Protein AF-A0A484ZLA7-F1 (afdb_monomer)

Organism: NCBI:txid82979

Nearest PDB structures (foldseek):
  4jeu-assembly1_B  TM=3.466E-01  e=9.432E+00  Rattus norvegicus

Structure (mmCIF, N/CA/C/O backbone):
data_AF-A0A484ZLA7-F1
#
_entry.id   AF-A0A484ZLA7-F1
#
loop_
_atom_site.group_PDB
_atom_site.id
_atom_site.type_symbol
_atom_site.label_atom_id
_atom_site.label_alt_id
_atom_site.label_comp_id
_atom_site.label_asym_id
_atom_site.label_entity_id
_atom_site.label_seq_id
_atom_site.pdbx_PDB_ins_code
_atom_site.Cartn_x
_atom_site.Cartn_y
_atom_site.Cartn_z
_atom_site.occupancy
_atom_site.B_iso_or_equiv
_atom_site.auth_seq_id
_atom_site.auth_comp_id
_atom_site.auth_asym_id
_atom_site.auth_atom_id
_atom_site.pdbx_PDB_model_num
ATOM 1 N N . MET A 1 1 ? -12.238 0.108 37.401 1.00 51.47 1 MET A N 1
ATOM 2 C CA . MET A 1 1 ? -12.101 0.424 35.964 1.00 51.47 1 MET A CA 1
ATOM 3 C C . MET A 1 1 ? -10.858 -0.294 35.469 1.00 51.47 1 MET A C 1
ATOM 5 O O . MET A 1 1 ? -9.800 -0.063 36.041 1.00 51.47 1 MET A O 1
ATOM 9 N N . ASN A 1 2 ? -10.983 -1.211 34.510 1.00 45.88 2 ASN A N 1
ATOM 10 C CA . ASN A 1 2 ? -9.830 -1.899 33.933 1.00 45.88 2 ASN A CA 1
ATOM 11 C C . ASN A 1 2 ? -9.430 -1.170 32.641 1.00 45.88 2 ASN A C 1
ATOM 13 O O . ASN A 1 2 ? -10.123 -1.242 31.628 1.00 45.88 2 ASN A O 1
ATOM 17 N N . LEU A 1 3 ? -8.330 -0.416 32.694 1.00 56.94 3 LEU A N 1
ATOM 18 C CA . LEU A 1 3 ? -7.875 0.423 31.580 1.00 56.94 3 LEU A CA 1
ATOM 19 C C . LEU A 1 3 ? -7.241 -0.390 30.442 1.00 56.94 3 LEU A C 1
ATOM 21 O O . LEU A 1 3 ? -7.254 0.070 29.303 1.00 56.94 3 LEU A O 1
ATOM 25 N N . ALA A 1 4 ? -6.734 -1.594 30.726 1.00 52.91 4 ALA A N 1
ATOM 26 C CA . ALA A 1 4 ? -6.118 -2.455 29.717 1.00 52.91 4 ALA A CA 1
ATOM 27 C C . ALA A 1 4 ? -7.160 -3.019 28.735 1.00 52.91 4 ALA A C 1
ATOM 29 O O . ALA A 1 4 ? -6.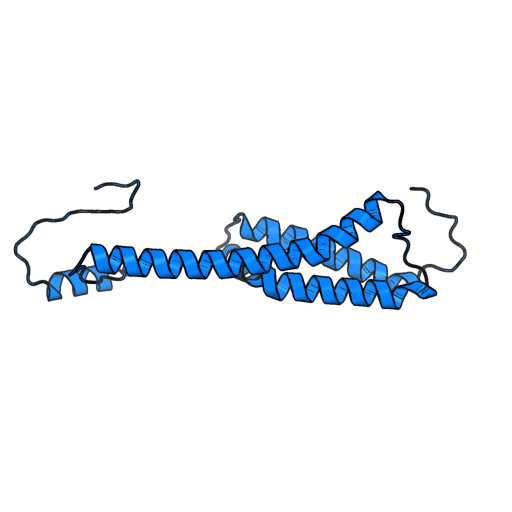908 -3.096 27.537 1.00 52.91 4 ALA A O 1
ATOM 30 N N . GLU A 1 5 ? -8.356 -3.335 29.233 1.00 45.16 5 GLU A N 1
ATOM 31 C CA . GLU A 1 5 ? -9.471 -3.867 28.435 1.00 45.16 5 GLU A CA 1
ATOM 32 C C . GLU A 1 5 ? -10.494 -2.798 28.030 1.00 45.16 5 GLU A C 1
ATOM 34 O O . GLU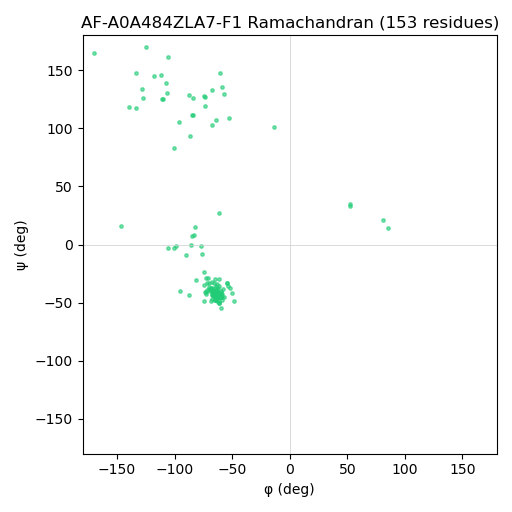 A 1 5 ? -11.475 -3.103 27.355 1.00 45.16 5 GLU A O 1
ATOM 39 N N . ARG A 1 6 ? -10.292 -1.541 28.454 1.00 58.53 6 ARG A N 1
ATOM 40 C CA . ARG A 1 6 ? -11.278 -0.452 28.319 1.00 58.53 6 ARG A CA 1
ATOM 41 C C . ARG A 1 6 ? -12.659 -0.837 28.874 1.00 58.53 6 ARG A C 1
ATOM 43 O O . ARG A 1 6 ? -13.681 -0.391 28.359 1.00 58.53 6 ARG A O 1
ATOM 50 N N . SER A 1 7 ? -12.692 -1.657 29.925 1.00 58.50 7 SER A N 1
ATOM 51 C CA . SER A 1 7 ? -13.922 -2.165 30.531 1.00 58.50 7 SER A CA 1
ATOM 52 C C . SER A 1 7 ? -14.192 -1.495 31.886 1.00 58.50 7 SER A C 1
ATOM 54 O O . SER A 1 7 ? -13.298 -1.248 32.708 1.00 58.50 7 SER A O 1
ATOM 56 N N . ALA A 1 8 ? -15.458 -1.162 32.132 1.00 61.19 8 ALA A N 1
ATOM 57 C CA . ALA A 1 8 ? -15.931 -0.627 33.403 1.00 61.19 8 ALA A CA 1
ATOM 58 C C . ALA A 1 8 ? -17.207 -1.370 33.810 1.00 61.19 8 ALA A C 1
ATOM 60 O O . ALA A 1 8 ? -18.208 -1.316 33.105 1.00 61.19 8 ALA A O 1
ATOM 61 N N . MET A 1 9 ? -17.160 -2.071 34.945 1.00 62.25 9 MET A N 1
ATOM 62 C CA . MET A 1 9 ? -18.349 -2.647 35.574 1.00 62.25 9 MET A CA 1
ATOM 63 C C . MET A 1 9 ? -18.982 -1.610 36.498 1.00 62.25 9 MET A C 1
ATOM 65 O O . MET A 1 9 ? -18.295 -1.033 37.343 1.00 62.25 9 MET A O 1
ATOM 69 N N . VAL A 1 10 ? -20.284 -1.385 36.332 1.00 66.56 10 VAL A N 1
ATOM 70 C CA . VAL A 1 10 ? -21.089 -0.473 37.150 1.00 66.56 10 VAL A CA 1
ATOM 71 C C . VAL A 1 10 ? -22.306 -1.247 37.647 1.00 66.56 10 VAL A C 1
ATOM 73 O O . VAL A 1 10 ? -23.027 -1.838 36.849 1.00 66.56 10 VAL A O 1
ATOM 76 N N . PHE A 1 11 ? -22.528 -1.248 38.960 1.00 64.88 11 PHE A N 1
ATOM 77 C CA . PHE A 1 11 ? -23.692 -1.871 39.591 1.00 64.88 11 PHE A CA 1
ATOM 78 C C . PHE A 1 11 ? -24.651 -0.774 40.058 1.00 64.88 11 PHE A C 1
ATOM 80 O O . PHE A 1 11 ? -24.228 0.171 40.721 1.00 64.88 11 PHE A O 1
ATOM 87 N N . GLY A 1 12 ? -25.935 -0.888 39.723 1.00 73.94 12 GLY A N 1
ATOM 88 C CA . GLY A 1 12 ? -26.946 0.094 40.107 1.00 73.94 12 GLY A CA 1
ATOM 89 C C . GLY A 1 12 ? -28.367 -0.381 39.819 1.00 73.94 12 GLY A C 1
ATOM 90 O O . GLY A 1 12 ? -28.575 -1.343 39.084 1.00 73.94 12 GLY A O 1
ATOM 91 N N . GLN A 1 13 ? -29.344 0.306 40.410 1.00 65.06 13 GLN A N 1
ATOM 92 C CA . GLN A 1 13 ? -30.770 0.100 40.156 1.00 65.06 13 GLN A CA 1
ATOM 93 C C . GLN A 1 13 ? -31.254 1.196 39.203 1.00 65.06 13 GLN A C 1
ATOM 95 O O . GLN A 1 13 ? -31.746 2.234 39.630 1.00 65.06 13 GLN A O 1
ATOM 100 N N . ALA A 1 14 ? -31.043 0.995 37.906 1.00 69.75 14 ALA A N 1
ATOM 101 C CA . ALA A 1 14 ? -31.552 1.873 36.859 1.00 69.75 14 ALA A CA 1
ATOM 102 C C . ALA A 1 14 ? -32.187 1.019 35.762 1.00 69.75 14 ALA A C 1
ATOM 104 O O . ALA A 1 14 ? -31.760 -0.113 35.518 1.00 69.75 14 ALA A O 1
ATOM 105 N N . GLN A 1 15 ? -33.219 1.548 35.112 1.00 73.69 15 GLN A N 1
ATOM 106 C CA . GLN A 1 15 ? -33.884 0.848 34.025 1.00 73.69 15 GLN A CA 1
ATOM 107 C C . GLN A 1 15 ? -32.920 0.739 32.835 1.00 73.69 15 GLN A C 1
ATOM 109 O O . GLN A 1 15 ? -32.261 1.708 32.464 1.00 73.69 15 GLN A O 1
ATOM 114 N N . GLN A 1 16 ? -32.805 -0.454 32.243 1.00 69.69 16 GLN A N 1
ATOM 115 C CA . GLN A 1 16 ? -31.793 -0.767 31.218 1.00 69.69 16 GLN A CA 1
ATOM 116 C C . GLN A 1 16 ? -31.802 0.211 30.029 1.00 69.69 16 GLN A C 1
ATOM 118 O O . GLN A 1 16 ? -30.744 0.537 29.495 1.00 69.69 16 GLN A O 1
ATOM 123 N N . ALA A 1 17 ? -32.975 0.730 29.657 1.00 70.81 17 ALA A N 1
ATOM 124 C CA . ALA A 1 17 ? -33.126 1.723 28.595 1.00 70.81 17 ALA A CA 1
ATOM 125 C C . ALA A 1 17 ? -32.440 3.068 28.912 1.00 70.81 17 ALA A C 1
ATOM 127 O O . ALA A 1 17 ? -31.846 3.681 28.023 1.00 70.81 17 ALA A O 1
ATOM 128 N N . ASP A 1 18 ? -32.454 3.500 30.177 1.00 77.56 18 ASP A N 1
ATOM 129 C CA . ASP A 1 18 ? -31.838 4.762 30.602 1.00 77.56 18 ASP A CA 1
ATOM 130 C C . ASP A 1 18 ? -30.307 4.675 30.573 1.00 77.56 18 ASP A C 1
ATOM 132 O O . ASP A 1 18 ? -29.627 5.648 30.242 1.00 77.56 18 ASP A O 1
ATOM 136 N N . LEU A 1 19 ? -29.759 3.487 30.855 1.00 73.50 19 LEU A N 1
ATOM 137 C CA . LEU A 1 19 ? -28.321 3.222 30.784 1.00 73.50 19 LEU A CA 1
ATOM 138 C C . LEU A 1 19 ? -27.809 3.268 29.338 1.00 73.50 19 LEU A C 1
ATOM 140 O O . LEU A 1 19 ? -26.782 3.891 29.078 1.00 73.50 19 LEU A O 1
ATOM 144 N N . ILE A 1 20 ? -28.535 2.669 28.391 1.00 73.62 20 ILE A N 1
ATOM 145 C CA . ILE A 1 20 ? -28.174 2.685 26.963 1.00 73.62 20 ILE A CA 1
ATOM 146 C C . ILE A 1 20 ? -28.215 4.116 26.428 1.00 73.62 20 ILE A C 1
ATOM 148 O O . ILE A 1 20 ? -27.239 4.580 25.841 1.00 73.62 20 ILE A O 1
ATOM 152 N N . SER A 1 21 ? -29.294 4.853 26.715 1.00 76.38 21 SER A N 1
ATOM 153 C CA . SER A 1 21 ? -29.448 6.233 26.246 1.00 76.38 21 SER A CA 1
ATOM 154 C C . SER A 1 21 ? -28.381 7.172 26.825 1.00 76.38 21 SER A C 1
ATOM 156 O O . SER A 1 21 ? -27.915 8.085 26.142 1.00 76.38 21 SER A O 1
ATOM 158 N N . ALA A 1 22 ? -27.942 6.945 28.067 1.00 77.75 22 ALA A N 1
ATOM 159 C CA . ALA A 1 22 ? -26.846 7.702 28.668 1.00 77.75 22 ALA A CA 1
ATOM 160 C C . ALA A 1 22 ? -25.494 7.433 27.981 1.00 77.75 22 ALA A C 1
ATOM 162 O O . ALA A 1 22 ? -24.725 8.370 27.760 1.00 77.75 22 ALA A O 1
ATOM 163 N N . VAL A 1 23 ? -25.210 6.179 27.612 1.00 74.81 23 VAL A N 1
ATOM 164 C CA . VAL A 1 23 ? -23.964 5.796 26.925 1.00 74.81 23 VAL A CA 1
ATOM 165 C C . VAL A 1 23 ? -23.950 6.288 25.473 1.00 74.81 23 VAL A C 1
ATOM 167 O O . VAL A 1 23 ? -22.935 6.822 25.023 1.00 74.81 23 VAL A O 1
ATOM 170 N N . GLU A 1 24 ? -25.087 6.224 24.777 1.00 80.12 24 GLU A N 1
ATOM 171 C CA . GLU A 1 24 ? -25.243 6.798 23.435 1.00 80.12 24 GLU A CA 1
ATOM 172 C C . GLU A 1 24 ? -25.080 8.322 23.442 1.00 80.12 24 GLU A C 1
ATOM 174 O O . GLU A 1 24 ? -24.356 8.871 22.611 1.00 80.12 24 GLU A O 1
ATOM 179 N N . LYS A 1 25 ? -25.671 9.021 24.425 1.00 77.25 25 LYS A N 1
ATOM 180 C CA . LYS A 1 25 ? -25.459 10.468 24.621 1.00 77.25 25 LYS A CA 1
ATOM 181 C C . LYS A 1 25 ? -24.000 10.819 24.907 1.00 77.25 25 LYS A C 1
ATOM 183 O O . LYS A 1 25 ? -23.563 11.910 24.553 1.00 77.25 25 LYS A O 1
ATOM 188 N N . ALA A 1 26 ? -23.250 9.910 25.526 1.00 74.25 26 ALA A N 1
ATOM 189 C CA . ALA A 1 26 ? -21.817 10.065 25.751 1.00 74.25 26 ALA A CA 1
ATOM 190 C C . ALA A 1 26 ? -20.965 9.789 24.493 1.00 74.25 26 ALA A C 1
ATOM 192 O O . ALA A 1 26 ? -19.745 9.941 24.547 1.00 74.25 26 ALA A O 1
ATOM 193 N N . GLY A 1 27 ? -21.582 9.418 23.363 1.00 64.81 27 GLY A N 1
ATOM 194 C CA . GLY A 1 27 ? -20.909 9.198 22.081 1.00 64.81 27 GLY A CA 1
ATOM 195 C C . GLY A 1 27 ? -20.330 7.794 21.899 1.00 64.81 27 GLY A C 1
ATOM 196 O O . GLY A 1 27 ? -19.523 7.584 20.994 1.00 64.81 27 GLY A O 1
ATOM 197 N N . TYR A 1 28 ? -20.726 6.834 22.738 1.00 68.56 28 TYR A N 1
ATOM 198 C CA . TYR A 1 28 ? -20.296 5.440 22.649 1.00 68.56 28 TYR A CA 1
ATOM 199 C C . TYR A 1 28 ? -21.469 4.539 22.249 1.00 68.56 28 TYR A C 1
ATOM 201 O O . TYR A 1 28 ? -22.607 4.775 22.639 1.00 68.56 28 TYR A O 1
ATOM 209 N N . GLY A 1 29 ? -21.195 3.483 21.480 1.00 63.97 29 GLY A N 1
ATOM 210 C CA . GLY A 1 29 ? -22.201 2.463 21.180 1.00 63.97 29 GLY A CA 1
ATOM 211 C C . GLY A 1 29 ? -22.462 1.585 22.404 1.00 63.97 29 GLY A C 1
ATOM 212 O O . GLY A 1 29 ? -21.518 1.028 22.968 1.00 63.97 29 GLY A O 1
ATOM 213 N N . ALA A 1 30 ? -23.726 1.451 22.803 1.00 66.44 30 ALA A N 1
ATOM 214 C CA . ALA A 1 30 ? -24.156 0.540 23.858 1.00 66.44 30 ALA A CA 1
ATOM 215 C C . ALA A 1 30 ? -24.974 -0.602 23.258 1.00 66.44 30 ALA A C 1
ATOM 217 O O . ALA A 1 30 ? -25.968 -0.380 22.578 1.00 66.44 30 ALA A O 1
ATOM 218 N N . GLU A 1 31 ? -24.557 -1.833 23.530 1.00 64.69 31 GLU A N 1
ATOM 219 C CA . GLU A 1 31 ? -25.267 -3.036 23.109 1.00 64.69 31 GLU A CA 1
ATOM 220 C C . GLU A 1 31 ? -25.466 -3.934 24.329 1.00 64.69 31 GLU A C 1
ATOM 222 O O . GLU A 1 31 ? -24.539 -4.133 25.120 1.00 64.69 31 GLU A O 1
ATOM 227 N N . ILE A 1 32 ? -26.684 -4.450 24.501 1.00 65.56 32 ILE A N 1
ATOM 228 C CA . ILE A 1 32 ? -27.010 -5.347 25.609 1.00 65.56 32 ILE A CA 1
ATOM 229 C C . ILE A 1 32 ? -26.375 -6.705 25.323 1.00 65.56 32 ILE A C 1
ATOM 231 O O . ILE A 1 32 ? -26.706 -7.368 24.343 1.00 65.56 32 ILE A O 1
ATOM 235 N N . ILE A 1 33 ? -25.480 -7.137 26.207 1.00 63.09 33 ILE A N 1
ATOM 236 C CA . ILE A 1 33 ? -24.898 -8.477 26.150 1.00 63.09 33 ILE A CA 1
ATOM 237 C C . ILE A 1 33 ? -25.848 -9.410 26.902 1.00 63.09 33 ILE A C 1
ATOM 239 O O . ILE A 1 33 ? -25.797 -9.489 28.126 1.00 63.09 33 ILE A O 1
ATOM 243 N N . LEU A 1 34 ? -26.766 -10.046 26.173 1.00 65.06 34 LEU A N 1
ATOM 244 C CA . LEU A 1 34 ? -27.705 -11.031 26.728 1.00 65.06 34 LEU A CA 1
ATOM 245 C C . LEU A 1 34 ? -27.060 -12.416 26.872 1.00 65.06 34 LEU A C 1
ATOM 247 O O . LEU A 1 34 ? -27.397 -13.149 27.797 1.00 65.06 34 LEU A O 1
ATOM 251 N N . ASP A 1 35 ? -26.115 -12.738 25.988 1.00 72.50 35 ASP A N 1
ATOM 252 C CA . ASP A 1 35 ? -25.357 -13.984 26.002 1.00 72.50 35 ASP A CA 1
ATOM 253 C C . ASP A 1 35 ? -23.887 -13.700 25.647 1.00 72.50 35 ASP A C 1
ATOM 255 O O . ASP A 1 35 ? -23.560 -13.157 24.582 1.00 72.50 35 ASP A O 1
ATOM 259 N N . GLU A 1 36 ? -22.991 -14.000 26.587 1.00 68.88 36 GLU A N 1
ATOM 260 C CA . GLU A 1 36 ? -21.559 -13.762 26.429 1.00 68.88 36 GLU A CA 1
ATOM 261 C C . GLU A 1 36 ? -20.942 -14.731 25.407 1.00 68.88 36 GLU A C 1
ATOM 263 O O . GLU A 1 36 ? -20.014 -14.346 24.687 1.00 68.88 36 GLU A O 1
ATOM 268 N N . ASP A 1 37 ? -21.509 -15.934 25.266 1.00 73.56 37 ASP A N 1
ATOM 269 C CA . ASP A 1 37 ? -21.060 -16.936 24.300 1.00 73.56 37 ASP A CA 1
ATOM 270 C C . ASP A 1 37 ? -21.439 -16.536 22.867 1.00 73.56 37 ASP A C 1
ATOM 272 O O . ASP A 1 37 ? -20.589 -16.602 21.974 1.00 73.56 37 ASP A O 1
ATOM 276 N N . GLU A 1 38 ? -22.642 -15.993 22.632 1.00 73.94 38 GLU A N 1
ATOM 277 C CA . GLU A 1 38 ? -23.006 -15.428 21.320 1.00 73.94 38 GLU A CA 1
ATOM 278 C C . GLU A 1 38 ? -22.135 -14.223 20.943 1.00 73.94 38 GLU A C 1
ATOM 280 O O . GLU A 1 38 ? -21.773 -14.039 19.775 1.00 73.94 38 GLU A O 1
ATOM 285 N N . ARG A 1 39 ? -21.786 -13.368 21.915 1.00 70.56 39 ARG A N 1
ATOM 286 C CA . ARG A 1 39 ? -20.933 -12.201 21.656 1.00 70.56 39 ARG A CA 1
ATOM 287 C C . ARG A 1 39 ? -19.515 -12.628 21.285 1.00 70.56 39 ARG A C 1
ATOM 289 O O . ARG A 1 39 ? -18.942 -12.082 20.340 1.00 70.56 39 ARG A O 1
ATOM 296 N N . ARG A 1 40 ? -18.967 -13.623 21.991 1.00 70.25 40 ARG A N 1
ATOM 297 C CA . ARG A 1 40 ? -17.671 -14.240 21.670 1.00 70.25 40 ARG A CA 1
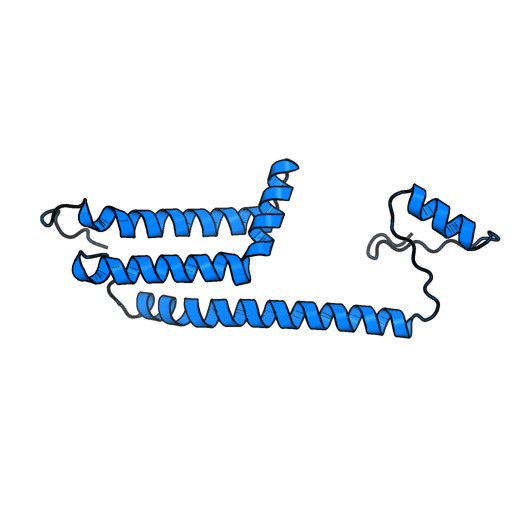ATOM 298 C C . ARG A 1 40 ? -17.711 -14.946 20.317 1.00 70.25 40 ARG A C 1
ATOM 300 O O . ARG A 1 40 ? -16.771 -14.789 19.543 1.00 70.25 40 ARG A O 1
ATOM 307 N N . ALA A 1 41 ? -18.797 -15.646 19.985 1.00 75.75 41 ALA A N 1
ATOM 308 C CA . ALA A 1 41 ? -18.985 -16.270 18.676 1.00 75.75 41 ALA A CA 1
ATOM 309 C C . ALA A 1 41 ? -18.988 -15.227 17.543 1.00 75.75 41 ALA A C 1
ATOM 311 O O . ALA A 1 41 ? -18.184 -15.341 16.619 1.00 75.75 41 ALA A O 1
ATOM 312 N N . ARG A 1 42 ? -19.775 -14.145 17.657 1.00 73.12 42 ARG A N 1
ATOM 313 C CA . ARG A 1 42 ? -19.801 -13.049 16.666 1.00 73.12 42 ARG A CA 1
ATOM 314 C C . ARG A 1 42 ? -18.460 -12.323 16.532 1.00 73.12 42 ARG A C 1
ATOM 316 O O . ARG A 1 42 ? -18.045 -12.010 15.413 1.00 73.12 42 ARG A O 1
ATOM 323 N N . GLN A 1 43 ? -17.761 -12.064 17.641 1.00 70.50 43 GLN A N 1
ATOM 324 C CA . GLN A 1 43 ? -16.417 -11.469 17.614 1.00 70.50 43 GLN A CA 1
ATOM 325 C C . GLN A 1 43 ? -15.398 -12.397 16.946 1.00 70.50 43 GLN A C 1
ATOM 327 O O . GLN A 1 43 ? -14.591 -11.941 16.138 1.00 70.50 43 GLN A O 1
ATOM 332 N N . ASN A 1 44 ? -15.460 -13.701 17.223 1.00 71.88 44 ASN A N 1
ATOM 333 C CA . ASN A 1 44 ? -14.600 -14.691 16.583 1.00 71.88 44 ASN A CA 1
ATOM 334 C C . ASN A 1 44 ? -14.891 -14.809 15.083 1.00 71.88 44 ASN A C 1
ATOM 336 O O . ASN A 1 44 ? -13.956 -14.893 14.292 1.00 71.88 44 ASN A O 1
ATOM 340 N N . GLU A 1 45 ? -16.156 -14.759 14.664 1.00 73.69 45 GLU A N 1
ATOM 341 C CA . GLU A 1 45 ? -16.536 -14.780 13.248 1.00 73.69 45 GLU A CA 1
ATOM 342 C C . GLU A 1 45 ? -16.017 -13.549 12.495 1.00 73.69 45 GLU A C 1
ATOM 344 O O . GLU A 1 45 ? -15.402 -13.686 11.436 1.00 73.69 45 GLU A O 1
ATOM 349 N N . THR A 1 46 ? -16.181 -12.346 13.052 1.00 71.94 46 THR A N 1
ATOM 350 C CA . THR A 1 46 ? -15.651 -11.109 12.446 1.00 71.94 46 THR A CA 1
ATOM 351 C C . THR A 1 46 ? -14.120 -11.062 12.458 1.00 71.94 46 THR A C 1
ATOM 353 O O . THR A 1 46 ? -13.500 -10.639 11.473 1.00 71.94 46 THR A O 1
ATOM 356 N N . ALA A 1 47 ? -13.480 -11.566 13.517 1.00 67.94 47 ALA A N 1
ATOM 357 C CA . ALA A 1 47 ? -12.031 -11.744 13.570 1.00 67.94 47 ALA A CA 1
ATOM 358 C C . ALA A 1 47 ? -11.548 -12.734 12.495 1.00 67.94 47 ALA A C 1
ATOM 360 O O . ALA A 1 47 ? -10.608 -12.445 11.761 1.00 67.94 47 ALA A O 1
ATOM 361 N N . GLN A 1 48 ? -12.220 -13.871 12.311 1.00 69.94 48 GLN A N 1
ATOM 362 C CA . GLN A 1 48 ? -11.840 -14.840 11.283 1.00 69.94 48 GLN A CA 1
ATOM 363 C C . GLN A 1 48 ? -12.074 -14.321 9.862 1.00 69.94 48 GLN A C 1
ATOM 365 O O . GLN A 1 48 ? -11.247 -14.560 8.979 1.00 69.94 48 GLN A O 1
ATOM 370 N N . GLN A 1 49 ? -13.158 -13.581 9.625 1.00 68.81 49 GLN A N 1
ATOM 371 C CA . GLN A 1 49 ? -13.435 -12.969 8.324 1.00 68.81 49 GLN A CA 1
ATOM 372 C C . GLN A 1 49 ? -12.389 -11.905 7.964 1.00 68.81 49 GLN A C 1
ATOM 374 O O . GLN A 1 49 ? -11.878 -11.899 6.839 1.00 68.81 49 GLN A O 1
ATOM 379 N N . SER A 1 50 ? -12.018 -11.047 8.919 1.00 70.50 50 SER A N 1
ATOM 380 C CA . SER A 1 50 ? -10.957 -10.051 8.721 1.00 70.50 50 SER A CA 1
ATOM 381 C C . SER A 1 50 ? -9.593 -10.707 8.497 1.00 70.50 50 SER A C 1
ATOM 383 O O . SER A 1 50 ? -8.891 -10.338 7.554 1.00 70.50 50 SER A O 1
ATOM 385 N N . ILE A 1 51 ? -9.262 -11.758 9.256 1.00 71.62 51 ILE A N 1
ATOM 386 C CA . ILE A 1 51 ? -8.040 -12.550 9.065 1.00 71.62 51 ILE A CA 1
ATOM 387 C C . ILE A 1 51 ? -8.023 -13.207 7.683 1.00 71.62 51 ILE A C 1
ATOM 389 O O . ILE A 1 51 ? -7.005 -13.156 7.000 1.00 71.62 51 ILE A O 1
ATOM 393 N N . LYS A 1 52 ? -9.124 -13.817 7.229 1.00 72.12 52 LYS A N 1
ATOM 394 C CA . LYS A 1 52 ? -9.178 -14.482 5.917 1.00 72.12 52 LYS A CA 1
ATOM 395 C C . LYS A 1 52 ? -8.951 -13.490 4.776 1.00 72.12 52 LYS A C 1
ATOM 397 O O . LYS A 1 52 ? -8.199 -13.793 3.849 1.00 72.12 52 LYS A O 1
ATOM 402 N N . ARG A 1 53 ? -9.556 -12.302 4.865 1.00 70.56 53 ARG A N 1
ATOM 403 C CA . ARG A 1 53 ? -9.372 -11.228 3.880 1.00 70.56 53 ARG 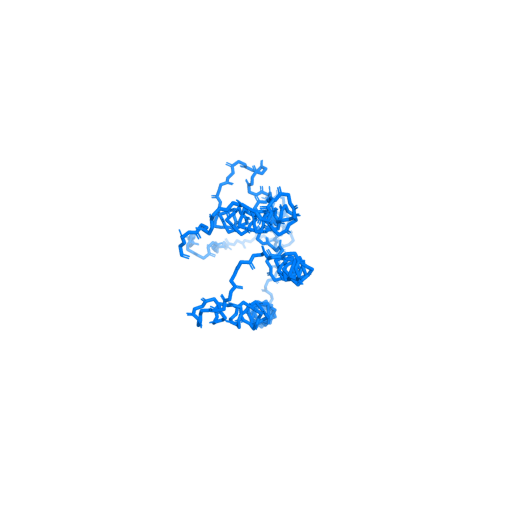A CA 1
ATOM 404 C C . ARG A 1 53 ? -7.933 -10.716 3.873 1.00 70.56 53 ARG A C 1
ATOM 406 O O . ARG A 1 53 ? -7.329 -10.655 2.805 1.00 70.56 53 ARG A O 1
ATOM 413 N N . PHE A 1 54 ? -7.374 -10.444 5.052 1.00 75.69 54 PHE A N 1
ATOM 414 C CA . PHE A 1 54 ? -5.988 -10.008 5.203 1.00 75.69 54 PHE A CA 1
ATOM 415 C C . PHE A 1 54 ? -5.008 -11.054 4.661 1.00 75.69 54 PHE A C 1
ATOM 417 O O . PHE A 1 54 ? -4.134 -10.734 3.865 1.00 75.69 54 PHE A O 1
ATOM 424 N N . ARG A 1 55 ? -5.211 -12.335 4.992 1.00 76.44 55 ARG A N 1
ATOM 425 C CA . ARG A 1 55 ? -4.375 -13.443 4.511 1.00 76.44 55 ARG A CA 1
ATOM 426 C C . ARG A 1 55 ? -4.377 -13.562 2.993 1.00 76.44 55 ARG A C 1
ATOM 428 O O . ARG A 1 55 ? -3.318 -13.790 2.420 1.00 76.44 55 ARG A O 1
ATOM 435 N N . TRP A 1 56 ? -5.530 -13.415 2.341 1.00 78.81 56 TRP A N 1
ATOM 436 C CA . TRP A 1 56 ? -5.589 -13.473 0.879 1.00 78.81 56 TRP A CA 1
ATOM 437 C C . TRP A 1 56 ? -4.915 -12.257 0.230 1.00 78.81 56 TRP A C 1
ATOM 439 O O . TRP A 1 56 ? -4.172 -12.421 -0.731 1.00 78.81 56 TRP A O 1
ATOM 449 N N . GLN A 1 57 ? -5.091 -11.060 0.797 1.00 78.81 57 GLN A N 1
ATOM 450 C CA . GLN A 1 57 ? -4.403 -9.846 0.343 1.00 78.81 57 GLN A CA 1
ATOM 451 C C . GLN A 1 57 ? -2.877 -9.958 0.496 1.00 78.81 57 GLN A C 1
ATOM 453 O O . GLN A 1 57 ? -2.145 -9.651 -0.444 1.00 78.81 57 GLN A O 1
ATOM 458 N N . SER A 1 58 ? -2.391 -10.460 1.637 1.00 78.69 58 SER A N 1
ATOM 459 C CA . SER A 1 58 ? -0.964 -10.723 1.854 1.00 78.69 58 SER A CA 1
ATOM 460 C C . SER A 1 58 ? -0.431 -11.807 0.919 1.00 78.69 58 SER A C 1
ATOM 462 O O . SER A 1 58 ? 0.657 -11.654 0.373 1.00 78.69 58 SER A O 1
ATOM 464 N N . ALA A 1 59 ? -1.192 -12.883 0.698 1.00 83.75 59 ALA A N 1
ATOM 465 C CA . ALA A 1 59 ? -0.804 -13.947 -0.223 1.00 83.75 59 ALA A CA 1
ATOM 466 C C . ALA A 1 59 ? -0.717 -13.443 -1.668 1.00 83.75 59 ALA A C 1
ATOM 468 O O . ALA A 1 59 ? 0.240 -13.774 -2.358 1.00 83.75 59 ALA A O 1
ATOM 469 N N . LEU A 1 60 ? -1.660 -12.606 -2.111 1.00 81.81 60 LEU A N 1
ATOM 470 C CA . LEU A 1 60 ? -1.635 -11.992 -3.439 1.00 81.81 60 LEU A CA 1
ATOM 471 C C . LEU A 1 60 ? -0.419 -11.069 -3.607 1.00 81.81 60 LEU A C 1
ATOM 473 O O . LEU A 1 60 ? 0.280 -11.151 -4.615 1.00 81.81 60 LEU A O 1
ATOM 477 N N . ALA A 1 61 ? -0.134 -10.232 -2.605 1.00 81.31 61 ALA A N 1
ATOM 478 C CA . ALA A 1 61 ? 1.029 -9.348 -2.619 1.00 81.31 61 ALA A CA 1
ATOM 479 C C . ALA A 1 61 ? 2.351 -10.135 -2.640 1.00 81.31 61 ALA A C 1
ATOM 481 O O . ALA A 1 61 ? 3.245 -9.803 -3.413 1.00 81.31 61 ALA A O 1
ATOM 482 N N . LEU A 1 62 ? 2.463 -11.208 -1.852 1.00 86.12 62 LEU A N 1
ATOM 483 C CA . LEU A 1 62 ? 3.631 -12.094 -1.858 1.00 86.12 62 LEU A CA 1
ATOM 484 C C . LEU A 1 62 ? 3.767 -12.878 -3.165 1.00 86.12 62 LEU A C 1
ATOM 486 O O . LEU A 1 62 ? 4.877 -13.041 -3.659 1.00 86.12 62 LEU A O 1
ATOM 490 N N . ALA A 1 63 ? 2.661 -13.349 -3.737 1.00 86.12 63 ALA A N 1
ATOM 491 C CA . ALA A 1 63 ? 2.671 -14.102 -4.985 1.00 86.12 63 ALA A CA 1
ATOM 492 C C . ALA A 1 63 ? 3.096 -13.243 -6.181 1.00 86.12 63 ALA A C 1
ATOM 494 O O . ALA A 1 63 ? 3.721 -13.763 -7.097 1.00 86.12 63 ALA A O 1
ATOM 495 N N . LEU A 1 64 ? 2.779 -11.945 -6.177 1.00 81.00 64 LEU A N 1
ATOM 496 C CA . LEU A 1 64 ? 3.194 -11.015 -7.230 1.00 81.00 64 LEU A CA 1
ATOM 497 C C . LEU A 1 64 ? 4.576 -10.409 -6.957 1.00 81.00 64 LEU A C 1
ATOM 499 O O . LEU A 1 64 ? 5.415 -10.356 -7.853 1.00 81.00 64 LEU A O 1
ATOM 503 N N . GLY A 1 65 ? 4.842 -9.995 -5.718 1.00 81.25 65 GLY A N 1
ATOM 504 C CA . GLY A 1 65 ? 6.113 -9.384 -5.330 1.00 81.25 65 GLY A CA 1
ATOM 505 C C . GLY A 1 65 ? 7.264 -10.383 -5.223 1.00 81.25 65 GLY A C 1
ATOM 506 O O . GLY A 1 65 ? 8.389 -10.053 -5.575 1.00 81.25 65 GLY A O 1
ATOM 507 N N . GLY A 1 66 ? 6.996 -11.615 -4.786 1.00 86.31 66 GLY A N 1
ATOM 508 C CA . GLY A 1 66 ? 8.003 -12.660 -4.590 1.00 86.31 66 GLY A CA 1
ATOM 509 C C . GLY A 1 66 ? 8.765 -13.010 -5.871 1.00 86.31 66 GLY A C 1
ATOM 510 O O . GLY A 1 66 ? 9.988 -12.896 -5.878 1.00 86.31 66 GLY A O 1
ATOM 511 N N . PRO A 1 67 ? 8.087 -13.371 -6.975 1.00 83.81 67 PRO A N 1
ATOM 512 C CA . PRO A 1 67 ? 8.745 -13.626 -8.253 1.00 83.81 67 PRO A CA 1
ATOM 513 C C . PRO A 1 67 ? 9.520 -12.414 -8.780 1.00 83.81 67 PRO A C 1
ATOM 515 O O . PRO A 1 67 ? 10.634 -12.581 -9.268 1.00 83.81 67 PRO A O 1
ATOM 518 N N . LEU A 1 68 ? 8.974 -11.199 -8.631 1.00 80.94 68 LEU A N 1
ATOM 519 C CA . LEU A 1 68 ? 9.646 -9.963 -9.045 1.00 80.94 68 LEU A CA 1
ATOM 520 C C . LEU A 1 68 ? 10.936 -9.724 -8.239 1.00 80.94 68 LEU A C 1
ATOM 522 O O . LEU A 1 68 ? 11.968 -9.353 -8.792 1.00 80.94 68 LEU A O 1
ATOM 526 N N . MET A 1 69 ? 10.889 -9.988 -6.932 1.00 83.62 69 MET A N 1
ATOM 527 C CA . MET A 1 69 ? 12.035 -9.879 -6.032 1.00 83.62 69 MET A CA 1
ATOM 528 C C . MET A 1 69 ? 13.106 -10.925 -6.361 1.00 83.62 69 MET A C 1
ATOM 530 O O . MET A 1 69 ? 14.287 -10.594 -6.416 1.00 83.62 69 MET A O 1
ATOM 534 N N . LEU A 1 70 ? 12.704 -12.173 -6.631 1.00 85.31 70 LEU A N 1
ATOM 535 C CA . LEU A 1 70 ? 13.623 -13.230 -7.060 1.00 85.31 70 LEU A CA 1
ATOM 536 C C . LEU A 1 70 ? 14.289 -12.871 -8.392 1.00 85.31 70 LEU A C 1
ATOM 538 O O . LEU A 1 70 ? 15.501 -13.008 -8.515 1.00 85.31 70 LEU A O 1
ATOM 542 N N . TRP A 1 71 ? 13.529 -12.347 -9.356 1.00 81.06 71 TRP A N 1
ATOM 543 C CA . TRP A 1 71 ? 14.069 -11.882 -10.634 1.00 81.06 71 TRP A CA 1
ATOM 544 C C . TRP A 1 71 ? 15.158 -10.817 -10.453 1.00 81.06 71 TRP A C 1
ATOM 546 O O . TRP A 1 71 ? 16.221 -10.916 -11.064 1.00 81.06 71 TRP A O 1
ATOM 556 N N . GLY A 1 72 ? 14.928 -9.837 -9.572 1.00 76.31 72 GLY A N 1
ATOM 557 C CA . GLY A 1 72 ? 15.923 -8.813 -9.248 1.00 76.31 72 GLY A CA 1
ATOM 558 C C . GLY A 1 72 ? 17.183 -9.374 -8.578 1.00 76.31 72 GLY A C 1
ATOM 559 O O . GLY A 1 72 ? 18.286 -8.947 -8.902 1.00 76.31 72 GLY A O 1
ATOM 560 N N . ILE A 1 73 ? 17.042 -10.360 -7.684 1.00 80.81 73 ILE A N 1
ATOM 561 C CA . ILE A 1 73 ? 18.175 -10.999 -6.988 1.00 80.81 73 ILE A CA 1
ATOM 562 C C . ILE A 1 73 ? 19.012 -11.870 -7.936 1.00 80.81 73 ILE A C 1
ATOM 564 O O . ILE A 1 73 ? 20.236 -11.885 -7.833 1.00 80.81 73 ILE A O 1
ATOM 568 N N . PHE A 1 74 ? 18.380 -12.586 -8.869 1.00 83.06 74 PHE A N 1
ATOM 569 C CA . PHE A 1 74 ? 19.063 -13.495 -9.799 1.00 83.06 74 PHE A CA 1
ATOM 570 C C . PHE A 1 74 ? 19.678 -12.797 -11.026 1.00 83.06 74 PHE A C 1
ATOM 572 O O . PHE A 1 74 ? 20.055 -13.465 -11.987 1.00 83.06 74 PHE A O 1
ATOM 579 N N . GLY A 1 75 ? 19.820 -11.468 -10.998 1.00 63.97 75 GLY A N 1
ATOM 580 C CA . GLY A 1 75 ? 20.502 -10.711 -12.051 1.00 63.97 75 GLY A CA 1
ATOM 581 C C . GLY A 1 75 ? 19.642 -10.434 -13.283 1.00 63.97 75 GLY A C 1
ATOM 582 O O . GLY A 1 75 ? 20.176 -10.164 -14.358 1.00 63.97 75 GLY A O 1
ATOM 583 N N . GLY A 1 76 ? 18.315 -10.492 -13.149 1.00 68.75 76 GLY A N 1
ATOM 584 C CA . GLY A 1 76 ? 17.417 -10.017 -14.191 1.00 68.75 76 GLY A CA 1
ATOM 585 C C . GLY A 1 76 ? 17.665 -8.535 -14.484 1.00 68.75 76 GLY A C 1
ATOM 586 O O . GLY A 1 76 ? 17.818 -7.726 -13.569 1.00 68.75 76 GLY A O 1
ATOM 587 N N . THR A 1 77 ? 17.708 -8.160 -15.762 1.00 64.69 77 THR A N 1
ATOM 588 C CA . THR A 1 77 ? 17.931 -6.768 -16.165 1.00 64.69 77 THR A CA 1
ATOM 589 C C . THR A 1 77 ? 16.768 -5.892 -15.685 1.00 64.69 77 THR A C 1
ATOM 591 O O . THR A 1 77 ? 15.665 -5.946 -16.221 1.00 64.69 77 THR A O 1
ATOM 594 N N . MET A 1 78 ? 17.009 -5.072 -14.656 1.00 64.75 78 MET A N 1
ATOM 595 C CA . MET A 1 78 ? 16.077 -4.024 -14.198 1.00 64.75 78 MET A CA 1
ATOM 596 C C . MET A 1 78 ? 16.231 -2.709 -14.976 1.00 64.75 78 MET A C 1
ATOM 598 O O . MET A 1 78 ? 15.633 -1.693 -14.632 1.00 64.75 78 MET A O 1
ATOM 602 N N . MET A 1 79 ? 17.041 -2.727 -16.035 1.00 65.56 79 MET A N 1
ATOM 603 C CA . MET A 1 79 ? 17.219 -1.593 -16.930 1.00 65.56 79 MET A CA 1
ATOM 604 C C . MET A 1 79 ? 15.987 -1.448 -17.816 1.00 65.56 79 MET A C 1
ATOM 606 O O . MET A 1 79 ? 15.569 -2.407 -18.470 1.00 65.56 79 MET A O 1
ATOM 610 N N . VAL A 1 80 ? 15.419 -0.246 -17.843 1.00 64.31 80 VAL A N 1
ATOM 611 C CA . VAL A 1 80 ? 14.338 0.090 -18.767 1.00 64.31 80 VAL A CA 1
ATOM 612 C C . VAL A 1 80 ? 14.970 0.508 -20.093 1.00 64.31 80 VAL A C 1
ATOM 614 O O . VAL A 1 80 ? 15.630 1.539 -20.175 1.00 64.31 80 VAL A O 1
ATOM 617 N N . THR A 1 81 ? 14.787 -0.311 -21.118 1.00 69.50 81 THR A N 1
ATOM 618 C CA . THR A 1 81 ? 15.110 -0.031 -22.519 1.00 69.50 81 THR A CA 1
ATOM 619 C C . THR A 1 81 ? 13.827 0.227 -23.304 1.00 69.50 81 THR A C 1
ATOM 621 O O . THR A 1 81 ? 12.732 -0.151 -22.888 1.00 69.50 81 THR A O 1
ATOM 624 N N . SER A 1 82 ? 13.948 0.852 -24.472 1.00 67.56 82 SER A N 1
ATOM 625 C CA . SER A 1 82 ? 12.833 1.117 -25.392 1.00 67.56 82 SER A CA 1
ATOM 626 C C . SER A 1 82 ? 12.007 -0.139 -25.717 1.00 67.56 82 SER A C 1
ATOM 628 O O . SER A 1 82 ? 10.779 -0.076 -25.728 1.00 67.56 82 SER A O 1
ATOM 630 N N . ASP A 1 83 ? 12.653 -1.299 -25.861 1.00 71.69 83 ASP A N 1
ATOM 631 C CA . ASP A 1 83 ? 11.980 -2.573 -26.161 1.00 71.69 83 ASP A CA 1
ATOM 632 C C . ASP A 1 83 ? 11.195 -3.168 -24.975 1.00 71.69 83 ASP A C 1
ATOM 634 O O . ASP A 1 83 ? 10.201 -3.869 -25.176 1.00 71.69 83 ASP A O 1
ATOM 638 N N . ASN A 1 84 ? 11.612 -2.909 -23.728 1.00 74.62 84 ASN A N 1
ATOM 639 C CA . ASN A 1 84 ? 10.974 -3.469 -22.526 1.00 74.62 84 ASN A CA 1
ATOM 640 C C . ASN A 1 84 ? 10.129 -2.445 -21.744 1.00 74.62 84 ASN A C 1
ATOM 642 O O . ASN A 1 84 ? 9.450 -2.803 -20.777 1.00 74.62 84 ASN A O 1
ATOM 646 N N . GLN A 1 85 ? 10.113 -1.188 -22.185 1.00 77.94 85 GLN A N 1
ATOM 647 C CA . GLN A 1 85 ? 9.313 -0.108 -21.621 1.00 77.94 85 GLN A CA 1
ATOM 648 C C . GLN A 1 85 ? 7.826 -0.474 -21.410 1.00 77.94 85 GLN A C 1
ATOM 650 O O . GLN A 1 85 ? 7.326 -0.270 -20.298 1.00 77.94 85 GLN A O 1
ATOM 655 N N . PRO A 1 86 ? 7.095 -1.059 -22.389 1.00 81.38 86 PRO A N 1
ATOM 656 C CA . PRO A 1 86 ? 5.687 -1.415 -22.183 1.00 81.38 86 PRO A CA 1
ATOM 657 C C . PRO A 1 86 ? 5.494 -2.502 -21.115 1.00 81.38 86 PRO A C 1
ATOM 659 O O . PRO A 1 86 ? 4.479 -2.507 -20.411 1.00 81.38 86 PRO A O 1
ATOM 662 N N . TYR A 1 87 ? 6.472 -3.396 -20.942 1.00 83.25 87 TYR A N 1
ATOM 663 C CA . TYR A 1 87 ? 6.446 -4.406 -19.887 1.00 83.25 87 TYR A CA 1
ATOM 664 C C . TYR A 1 87 ? 6.576 -3.759 -18.503 1.00 83.25 87 TYR A C 1
ATOM 666 O O . TYR A 1 87 ? 5.754 -4.025 -17.627 1.00 83.25 87 TYR A O 1
ATOM 674 N N . TRP A 1 88 ? 7.530 -2.842 -18.317 1.00 82.44 88 TRP A N 1
ATOM 675 C CA . TRP A 1 88 ? 7.719 -2.137 -17.043 1.00 82.44 88 TRP A CA 1
ATOM 676 C C . TRP A 1 88 ? 6.539 -1.243 -16.663 1.00 82.44 88 TRP A C 1
ATOM 678 O O . TRP A 1 88 ? 6.146 -1.211 -15.496 1.00 82.44 88 TRP A O 1
ATOM 688 N N . ILE A 1 89 ? 5.908 -0.583 -17.638 1.00 85.44 89 ILE A N 1
ATOM 689 C CA . ILE A 1 89 ? 4.663 0.164 -17.407 1.00 85.44 89 ILE A CA 1
ATOM 690 C C . ILE A 1 89 ? 3.550 -0.788 -16.951 1.00 85.44 89 ILE A C 1
ATOM 692 O O . ILE A 1 89 ? 2.841 -0.491 -15.989 1.00 85.44 89 ILE A O 1
ATOM 696 N N . THR A 1 90 ? 3.425 -1.959 -17.583 1.00 87.44 90 THR A N 1
ATOM 697 C CA . THR A 1 90 ? 2.436 -2.978 -17.197 1.00 87.44 90 THR A CA 1
ATOM 698 C C . THR A 1 90 ? 2.682 -3.480 -15.773 1.00 87.44 90 THR A C 1
ATOM 700 O O . THR A 1 90 ? 1.749 -3.531 -14.973 1.00 87.44 90 THR A O 1
ATOM 703 N N . VAL A 1 91 ? 3.934 -3.780 -15.413 1.00 87.06 91 VAL A N 1
ATOM 704 C CA . VAL A 1 91 ? 4.327 -4.155 -14.043 1.00 87.06 91 VAL A CA 1
ATOM 705 C C . VAL A 1 91 ? 3.987 -3.041 -13.050 1.00 87.06 91 VAL A C 1
ATOM 707 O O . VAL A 1 91 ? 3.437 -3.319 -11.982 1.00 87.06 91 VAL A O 1
ATOM 710 N N . GLY A 1 92 ? 4.237 -1.779 -13.405 1.00 88.81 92 GLY A N 1
ATOM 711 C CA . GLY A 1 92 ? 3.848 -0.621 -12.602 1.00 88.81 92 GLY A CA 1
ATOM 712 C C . GLY A 1 92 ? 2.335 -0.544 -12.376 1.00 88.81 92 GLY A C 1
ATOM 713 O O . GLY A 1 92 ? 1.893 -0.366 -11.241 1.00 88.81 92 GLY A O 1
ATOM 714 N N . LEU A 1 93 ? 1.524 -0.753 -13.416 1.00 91.06 93 LEU A N 1
ATOM 715 C CA . LEU A 1 93 ? 0.060 -0.764 -13.311 1.00 91.06 93 LEU A CA 1
ATOM 716 C C . LEU A 1 93 ? -0.465 -1.937 -12.473 1.00 91.06 93 LEU A C 1
ATOM 718 O O . LEU A 1 93 ? -1.355 -1.748 -11.644 1.00 91.06 93 LEU A O 1
ATOM 722 N N . VAL A 1 94 ? 0.104 -3.133 -12.635 1.00 89.69 94 VAL A N 1
ATOM 723 C CA . VAL A 1 94 ? -0.232 -4.298 -11.801 1.00 89.69 94 VAL A CA 1
ATOM 724 C C . VAL A 1 94 ? 0.125 -4.022 -10.342 1.00 89.69 94 VAL A C 1
ATOM 726 O O . VAL A 1 94 ? -0.685 -4.277 -9.452 1.00 89.69 94 VAL A O 1
ATOM 729 N N . THR A 1 95 ? 1.293 -3.430 -10.087 1.00 89.06 95 THR A N 1
ATOM 730 C CA . THR A 1 95 ? 1.716 -3.034 -8.737 1.00 89.06 95 THR A CA 1
ATOM 731 C C . THR A 1 95 ? 0.738 -2.031 -8.127 1.00 89.06 95 THR A C 1
ATOM 733 O O . THR A 1 95 ? 0.322 -2.209 -6.983 1.00 89.06 95 THR A O 1
ATOM 736 N N . LEU A 1 96 ? 0.281 -1.040 -8.900 1.00 90.38 96 LEU A N 1
ATOM 737 C CA . LEU A 1 96 ? -0.738 -0.087 -8.455 1.00 90.38 96 LEU A CA 1
ATOM 738 C C . LEU A 1 96 ? -2.058 -0.786 -8.103 1.00 90.38 96 LEU A C 1
ATOM 740 O O . LEU A 1 96 ? -2.648 -0.510 -7.059 1.00 90.38 96 LEU A O 1
ATOM 744 N N . ALA A 1 97 ? -2.513 -1.720 -8.942 1.00 89.38 97 ALA A N 1
ATOM 745 C CA . ALA A 1 97 ? -3.726 -2.488 -8.678 1.00 89.38 97 ALA A CA 1
ATOM 746 C C . ALA A 1 97 ? -3.616 -3.289 -7.369 1.00 89.38 97 ALA A C 1
ATOM 748 O O . ALA A 1 97 ? -4.558 -3.305 -6.576 1.00 89.38 97 ALA A O 1
ATOM 749 N N . VAL A 1 98 ? -2.453 -3.888 -7.093 1.00 87.06 98 VAL A N 1
ATOM 750 C CA . VAL A 1 98 ? -2.174 -4.576 -5.821 1.00 87.06 98 VAL A CA 1
ATOM 751 C C . VAL A 1 98 ? -2.158 -3.596 -4.651 1.00 87.06 98 VAL A C 1
ATOM 753 O O . VAL A 1 98 ? -2.774 -3.876 -3.623 1.00 87.06 98 VAL A O 1
ATOM 756 N N . MET A 1 99 ? -1.515 -2.435 -4.793 1.00 87.69 99 MET A N 1
ATOM 757 C CA . MET A 1 99 ? -1.493 -1.396 -3.756 1.00 87.69 99 MET A CA 1
ATOM 758 C C . MET A 1 99 ? -2.909 -0.943 -3.388 1.00 87.69 99 MET A C 1
ATOM 760 O O . MET A 1 99 ? -3.202 -0.768 -2.210 1.00 87.69 99 MET A O 1
ATOM 764 N N . ILE A 1 100 ? -3.815 -0.829 -4.362 1.00 87.69 100 ILE A N 1
ATOM 765 C CA . ILE A 1 100 ? -5.219 -0.472 -4.121 1.00 87.69 100 ILE A CA 1
ATOM 766 C C . ILE A 1 100 ? -5.995 -1.650 -3.507 1.00 87.69 100 ILE A C 1
ATOM 768 O O . ILE A 1 100 ? -6.684 -1.478 -2.501 1.00 87.69 100 ILE A O 1
ATOM 772 N N . ALA A 1 101 ? -5.884 -2.855 -4.073 1.00 83.31 101 ALA A N 1
ATOM 773 C CA . ALA A 1 101 ? -6.684 -4.013 -3.668 1.00 83.31 101 ALA A CA 1
ATOM 774 C C . ALA A 1 101 ? -6.261 -4.613 -2.314 1.00 83.31 101 ALA A C 1
ATOM 776 O O . ALA A 1 101 ? -7.112 -5.000 -1.505 1.00 83.31 101 ALA A O 1
ATOM 777 N N . ALA A 1 102 ? -4.954 -4.704 -2.066 1.00 81.50 102 ALA A N 1
ATOM 778 C CA . ALA A 1 102 ? -4.382 -5.243 -0.836 1.00 81.50 102 ALA A CA 1
ATOM 779 C C . ALA A 1 102 ? -4.062 -4.139 0.179 1.00 81.50 102 ALA A C 1
ATOM 781 O O . ALA A 1 102 ? -4.323 -4.314 1.365 1.00 81.50 102 ALA A O 1
ATOM 782 N N . GLY A 1 103 ? -3.540 -2.998 -0.280 1.00 79.69 103 GLY A N 1
ATOM 783 C CA . GLY A 1 103 ? -3.061 -1.916 0.583 1.00 79.69 103 GLY A CA 1
ATOM 784 C C . GLY A 1 103 ? -4.010 -0.726 0.751 1.00 79.69 103 GLY A C 1
ATOM 785 O O . GLY A 1 103 ? -3.700 0.180 1.521 1.00 79.69 103 GLY A O 1
ATOM 786 N N . GLY A 1 104 ? -5.170 -0.700 0.083 1.00 85.31 104 GLY A N 1
ATOM 787 C CA . GLY A 1 104 ? -6.048 0.477 0.031 1.00 85.31 104 GLY A CA 1
ATOM 788 C C . GLY A 1 104 ? -6.457 1.034 1.399 1.00 85.31 104 GLY A C 1
ATOM 789 O O . GLY A 1 104 ? -6.572 2.248 1.566 1.00 85.31 104 GLY A O 1
ATOM 790 N N . HIS A 1 105 ? -6.611 0.173 2.411 1.00 84.56 105 HIS A N 1
ATOM 791 C CA . HIS A 1 105 ? -6.956 0.613 3.764 1.00 84.56 105 HIS A CA 1
ATOM 792 C C . HIS A 1 105 ? -5.845 1.454 4.419 1.00 84.56 105 HIS A C 1
ATOM 794 O O . HIS A 1 105 ? -6.161 2.392 5.148 1.00 84.56 105 HIS A O 1
ATOM 800 N N . PHE A 1 106 ? -4.567 1.175 4.127 1.00 87.38 106 PHE A N 1
ATOM 801 C CA . PHE A 1 106 ? -3.442 1.961 4.636 1.00 87.38 106 PHE A CA 1
ATOM 802 C C . PHE A 1 106 ? -3.499 3.389 4.096 1.00 87.38 106 PHE A C 1
ATOM 804 O O . PHE A 1 106 ? -3.346 4.331 4.864 1.00 87.38 106 PHE A O 1
ATOM 811 N N . TYR A 1 107 ? -3.811 3.570 2.808 1.00 87.56 107 TYR A N 1
ATOM 812 C CA . TYR A 1 107 ? -3.940 4.899 2.197 1.00 87.56 107 TYR A CA 1
ATOM 813 C C . TYR A 1 107 ? -5.124 5.692 2.753 1.00 87.56 107 TYR A C 1
ATOM 815 O O . TYR A 1 107 ? -4.987 6.879 3.046 1.00 87.56 107 TYR A O 1
ATOM 823 N N . VAL A 1 108 ? -6.279 5.047 2.952 1.00 88.12 108 VAL A N 1
ATOM 824 C CA . VAL A 1 108 ? -7.457 5.704 3.546 1.00 88.12 108 VAL A CA 1
ATOM 825 C C . VAL A 1 108 ? -7.173 6.136 4.986 1.00 88.12 108 VAL A C 1
ATOM 827 O O . VAL A 1 108 ? -7.485 7.267 5.369 1.00 88.12 108 VAL A O 1
ATOM 830 N N . ASN A 1 109 ? -6.554 5.266 5.785 1.00 86.19 109 ASN A N 1
ATOM 831 C CA . ASN A 1 109 ? -6.183 5.585 7.161 1.00 86.19 109 ASN A CA 1
ATOM 832 C C . ASN A 1 109 ? -5.092 6.657 7.220 1.00 86.19 109 ASN A C 1
ATOM 834 O O . ASN A 1 109 ? -5.182 7.570 8.040 1.00 86.19 109 ASN A O 1
ATOM 838 N N . ALA A 1 110 ? -4.111 6.598 6.319 1.00 88.38 110 ALA A N 1
ATOM 839 C CA . ALA A 1 110 ? -3.072 7.607 6.191 1.00 88.38 110 ALA A CA 1
ATOM 840 C C . ALA A 1 110 ? -3.660 8.988 5.882 1.00 88.38 110 ALA A C 1
ATOM 842 O O . ALA A 1 110 ? -3.297 9.966 6.531 1.00 88.38 110 ALA A O 1
ATOM 843 N N . TRP A 1 111 ? -4.620 9.066 4.954 1.00 88.44 111 TRP A N 1
ATOM 844 C CA . TRP A 1 111 ? -5.307 10.313 4.614 1.00 88.44 111 TRP A CA 1
ATOM 845 C C . TRP A 1 111 ? -6.072 10.899 5.806 1.00 88.44 111 TRP A C 1
ATOM 847 O O . TRP A 1 111 ? -5.964 12.089 6.104 1.00 88.44 111 TRP A O 1
ATOM 857 N N . ARG A 1 112 ? -6.806 10.057 6.544 1.00 87.44 112 ARG A N 1
ATOM 858 C CA . ARG A 1 112 ? -7.504 10.473 7.773 1.00 87.44 112 ARG A CA 1
ATOM 859 C C . ARG A 1 112 ? -6.529 10.958 8.846 1.00 87.44 112 ARG A C 1
ATOM 861 O O . ARG A 1 112 ? -6.776 11.979 9.480 1.00 87.44 112 ARG A O 1
ATOM 868 N N . SER A 1 113 ? -5.421 10.245 9.036 1.00 88.56 113 SER A N 1
ATOM 869 C CA . SER A 1 113 ? -4.368 10.604 9.989 1.00 88.56 113 SER A CA 1
ATOM 870 C C . SER A 1 113 ? -3.741 11.955 9.639 1.00 88.56 113 SER A C 1
ATOM 872 O O . SER A 1 113 ? -3.614 12.815 10.509 1.00 88.56 113 SER A O 1
ATOM 874 N N . LEU A 1 114 ? -3.453 12.181 8.354 1.00 88.62 114 LEU A N 1
ATOM 875 C CA . LEU A 1 114 ? -2.927 13.442 7.840 1.00 88.62 114 LEU A CA 1
ATOM 876 C C . LEU A 1 114 ? -3.885 14.612 8.106 1.00 88.62 114 LEU A C 1
ATOM 878 O O . LEU A 1 114 ? -3.455 15.652 8.603 1.00 88.62 114 LEU A O 1
ATOM 882 N N . MET A 1 115 ? -5.186 14.426 7.851 1.00 89.44 115 MET A N 1
ATOM 883 C CA . MET A 1 115 ? -6.215 15.437 8.136 1.00 89.44 115 MET A CA 1
ATOM 884 C C . MET A 1 115 ? -6.296 15.774 9.631 1.00 89.44 115 MET A C 1
ATOM 886 O O . MET A 1 115 ? -6.467 16.930 10.010 1.00 89.44 115 MET A O 1
ATOM 890 N N . ASN A 1 116 ? -6.088 14.771 10.484 1.00 88.62 116 ASN A N 1
ATOM 891 C CA . ASN A 1 116 ? -6.039 14.920 11.936 1.00 88.62 116 ASN A CA 1
ATOM 892 C C . ASN A 1 116 ? -4.665 1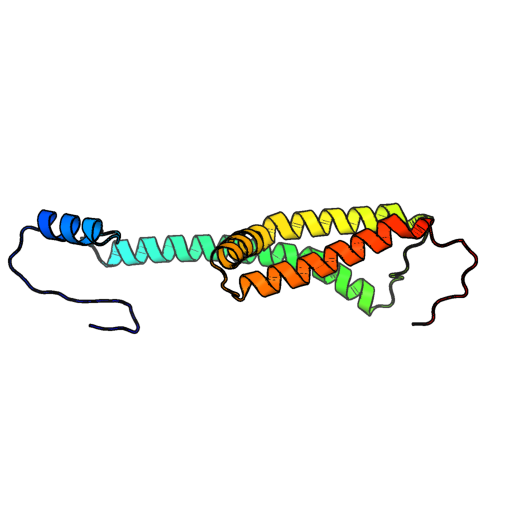5.382 12.457 1.00 88.62 116 ASN A C 1
ATOM 894 O O . ASN A 1 116 ? -4.447 15.380 13.668 1.00 88.62 116 ASN A O 1
ATOM 898 N N . ARG A 1 117 ? -3.731 15.766 11.569 1.00 86.75 117 ARG A N 1
ATOM 899 C CA . ARG A 1 117 ? -2.354 16.184 11.897 1.00 86.75 117 ARG A CA 1
ATOM 900 C C . ARG A 1 117 ? -1.602 15.166 12.764 1.00 86.75 117 ARG A C 1
ATOM 902 O O . ARG A 1 117 ? -0.798 15.532 13.618 1.00 86.75 117 ARG A O 1
ATOM 909 N N . SER A 1 118 ? -1.869 13.885 12.537 1.00 84.38 118 SER A N 1
ATOM 910 C CA . SER A 1 118 ? -1.242 12.762 13.228 1.00 84.38 118 SER A CA 1
ATOM 911 C C . SER A 1 118 ? -0.473 11.890 12.237 1.00 84.38 118 SER A C 1
ATOM 913 O O . SER A 1 118 ? -0.900 11.709 11.094 1.00 84.38 118 SER A O 1
ATOM 915 N N . ALA A 1 119 ? 0.650 11.324 12.672 1.00 86.31 119 ALA A N 1
ATOM 9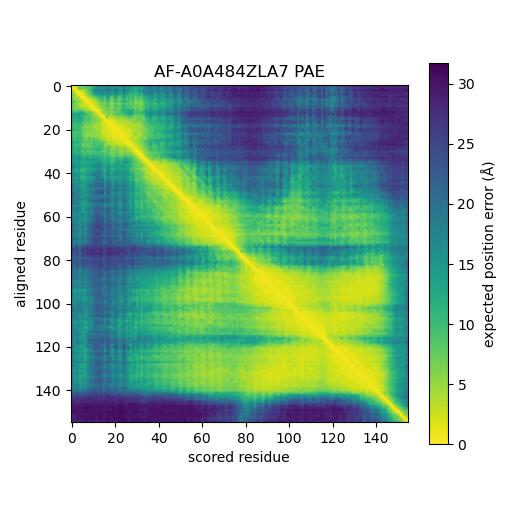16 C CA . ALA A 1 119 ? 1.428 10.356 11.906 1.00 86.31 119 ALA A CA 1
ATOM 917 C C . ALA A 1 119 ? 1.303 8.982 12.572 1.00 86.31 119 ALA A C 1
ATOM 919 O O . ALA A 1 119 ? 1.575 8.829 13.762 1.00 86.31 119 ALA A O 1
ATOM 920 N N . THR A 1 120 ? 0.882 7.986 11.802 1.00 88.38 120 THR A N 1
ATOM 921 C CA . THR A 1 120 ? 0.685 6.601 12.253 1.00 88.38 120 THR A CA 1
ATOM 922 C C . THR A 1 120 ? 1.473 5.627 11.381 1.00 88.38 120 THR A C 1
ATOM 924 O O . THR A 1 120 ? 1.980 5.994 10.320 1.00 88.38 120 THR A O 1
ATOM 927 N N . MET A 1 121 ? 1.561 4.358 11.788 1.00 89.88 121 MET A N 1
ATOM 928 C CA . MET A 1 121 ? 2.184 3.300 10.979 1.00 89.88 121 MET A CA 1
ATOM 929 C C . MET A 1 121 ? 1.640 3.275 9.538 1.00 89.88 121 MET A C 1
ATOM 931 O O . MET A 1 121 ? 2.414 3.201 8.585 1.00 89.88 121 MET A O 1
ATOM 935 N N . ASP A 1 122 ? 0.327 3.451 9.379 1.00 88.12 122 ASP A N 1
ATOM 936 C CA . ASP A 1 122 ? -0.345 3.492 8.079 1.00 88.12 122 ASP A CA 1
ATOM 937 C C . ASP A 1 122 ? 0.148 4.657 7.204 1.00 88.12 122 ASP A C 1
ATOM 939 O O . ASP A 1 122 ? 0.337 4.483 6.000 1.00 88.12 122 ASP A O 1
ATOM 943 N N . THR A 1 123 ? 0.426 5.828 7.797 1.00 87.06 123 THR A N 1
ATOM 944 C CA . THR A 1 123 ? 0.982 6.981 7.061 1.00 87.06 123 THR A CA 1
ATOM 945 C C . THR A 1 123 ? 2.370 6.706 6.500 1.00 87.06 123 THR A C 1
ATOM 947 O O . THR A 1 123 ? 2.640 7.061 5.354 1.00 87.06 123 THR A O 1
ATOM 950 N N . LEU A 1 124 ? 3.232 6.033 7.268 1.00 90.81 124 LEU A N 1
ATO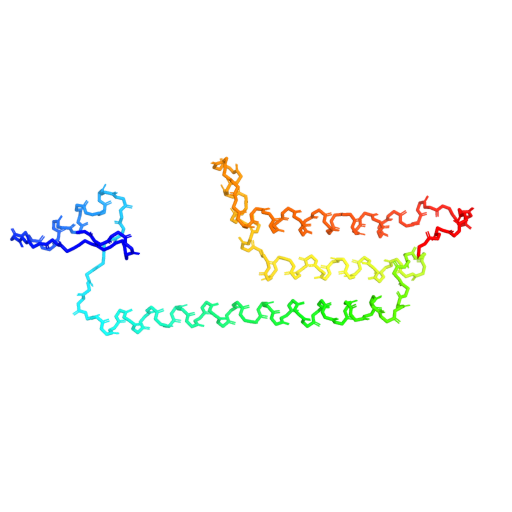M 951 C CA . LEU A 1 124 ? 4.585 5.696 6.831 1.00 90.81 124 LEU A CA 1
ATOM 952 C C . LEU A 1 124 ? 4.552 4.688 5.677 1.00 90.81 124 LEU A C 1
ATOM 954 O O . LEU A 1 124 ? 5.256 4.862 4.684 1.00 90.81 124 LEU A O 1
ATOM 958 N N . ILE A 1 125 ? 3.699 3.665 5.789 1.00 88.75 125 ILE A N 1
ATOM 959 C CA . ILE A 1 125 ? 3.517 2.646 4.749 1.00 88.75 125 ILE A CA 1
ATOM 960 C C . ILE A 1 125 ? 3.004 3.291 3.460 1.00 88.75 125 ILE A C 1
ATOM 962 O O . ILE A 1 125 ? 3.594 3.079 2.399 1.00 88.75 125 ILE A O 1
ATOM 966 N N . ALA A 1 126 ? 1.942 4.097 3.546 1.00 90.38 126 ALA A N 1
ATOM 967 C CA . ALA A 1 126 ? 1.344 4.759 2.389 1.00 90.38 126 ALA A CA 1
ATOM 968 C C . ALA A 1 126 ? 2.335 5.703 1.690 1.00 90.38 126 ALA A C 1
ATOM 970 O O . ALA A 1 126 ? 2.433 5.694 0.463 1.00 90.38 126 ALA A O 1
ATOM 971 N N . LEU A 1 127 ? 3.105 6.477 2.462 1.00 91.38 127 LEU A N 1
ATOM 972 C CA . LEU A 1 127 ? 4.097 7.403 1.921 1.00 91.38 127 LEU A CA 1
ATOM 973 C C . LEU A 1 127 ? 5.261 6.653 1.266 1.00 91.38 127 LEU A C 1
ATOM 975 O O . LEU A 1 127 ? 5.595 6.949 0.123 1.00 91.38 127 LEU A O 1
ATOM 979 N N . GLY A 1 128 ? 5.846 5.660 1.941 1.00 91.50 128 GLY A N 1
ATOM 980 C CA . GLY A 1 128 ? 6.997 4.918 1.418 1.00 91.50 128 GLY A CA 1
ATOM 981 C C . GLY A 1 128 ? 6.674 4.152 0.135 1.00 91.50 128 GLY A C 1
ATOM 982 O O . GLY A 1 128 ? 7.375 4.282 -0.868 1.00 91.50 128 GLY A O 1
ATOM 983 N N . THR A 1 129 ? 5.572 3.401 0.136 1.00 91.25 129 THR A N 1
ATOM 984 C CA . THR A 1 129 ? 5.128 2.640 -1.045 1.00 91.25 129 THR A CA 1
ATOM 985 C C . THR A 1 129 ? 4.666 3.554 -2.181 1.00 91.25 129 THR A C 1
ATOM 987 O O . THR A 1 129 ? 4.966 3.282 -3.341 1.00 91.25 129 THR A O 1
ATOM 990 N N . GLY A 1 130 ? 3.993 4.665 -1.864 1.00 91.62 130 GLY A N 1
ATOM 991 C CA . GLY A 1 130 ? 3.584 5.665 -2.849 1.00 91.62 130 GLY A CA 1
ATOM 992 C C . GLY A 1 130 ? 4.777 6.353 -3.513 1.00 91.62 130 GLY A C 1
ATOM 993 O O . GLY A 1 130 ? 4.837 6.421 -4.737 1.00 91.62 130 GLY A O 1
ATOM 994 N N . ALA A 1 131 ? 5.759 6.803 -2.727 1.00 92.50 131 ALA A N 1
ATOM 995 C CA . ALA A 1 131 ? 6.973 7.430 -3.245 1.00 92.50 131 ALA A CA 1
ATOM 996 C C . ALA A 1 131 ? 7.780 6.468 -4.132 1.00 92.50 131 ALA A C 1
ATOM 998 O O . ALA A 1 131 ? 8.200 6.851 -5.224 1.00 92.50 131 ALA A O 1
ATOM 999 N N . ALA A 1 132 ? 7.940 5.211 -3.703 1.00 90.38 132 ALA A N 1
ATOM 1000 C CA . ALA A 1 132 ? 8.629 4.184 -4.482 1.00 90.38 132 ALA A CA 1
ATOM 1001 C C . ALA A 1 132 ? 7.933 3.914 -5.826 1.00 90.38 132 ALA A C 1
ATOM 1003 O O . ALA A 1 132 ? 8.590 3.861 -6.866 1.00 90.38 132 ALA A O 1
ATOM 1004 N N . TRP A 1 133 ? 6.602 3.792 -5.820 1.00 91.88 133 TRP A N 1
ATOM 1005 C CA . TRP A 1 133 ? 5.833 3.564 -7.041 1.00 91.88 133 TRP A CA 1
ATOM 1006 C C . TRP A 1 133 ? 5.894 4.761 -7.998 1.00 91.88 133 TRP A C 1
ATOM 1008 O O . TRP A 1 133 ? 6.146 4.573 -9.187 1.00 91.88 133 TRP A O 1
ATOM 1018 N N . ILE A 1 134 ? 5.739 5.991 -7.486 1.00 92.06 134 ILE A N 1
ATOM 1019 C CA . ILE A 1 134 ? 5.839 7.223 -8.289 1.00 92.06 134 ILE A CA 1
ATOM 1020 C C . ILE A 1 134 ? 7.215 7.326 -8.947 1.00 92.06 134 ILE A C 1
ATOM 1022 O O . ILE A 1 134 ? 7.305 7.629 -10.137 1.00 92.06 134 ILE A O 1
ATOM 1026 N N . TYR A 1 135 ? 8.286 7.058 -8.201 1.00 87.06 135 TYR A N 1
ATOM 1027 C CA . TYR A 1 135 ? 9.635 7.052 -8.757 1.00 87.06 135 TYR A CA 1
ATOM 1028 C C . TYR A 1 135 ? 9.778 5.989 -9.856 1.00 87.06 135 TYR A C 1
ATOM 1030 O O . TYR A 1 135 ? 10.193 6.309 -10.968 1.00 87.06 135 TYR A O 1
ATOM 1038 N N . SER A 1 136 ? 9.358 4.751 -9.579 1.00 85.88 136 SER A N 1
ATOM 1039 C CA . SER A 1 136 ? 9.453 3.634 -10.524 1.00 85.88 136 SER A CA 1
ATOM 1040 C C . SER A 1 136 ? 8.701 3.900 -11.833 1.00 85.88 136 SER A C 1
ATOM 1042 O O . SER A 1 136 ? 9.274 3.739 -12.911 1.00 85.88 136 SER A O 1
ATOM 1044 N N . ILE A 1 137 ? 7.451 4.374 -11.763 1.00 87.50 137 ILE A N 1
ATOM 1045 C CA . ILE A 1 137 ? 6.662 4.659 -12.968 1.00 87.50 137 ILE A CA 1
ATOM 1046 C C . ILE A 1 137 ? 7.207 5.872 -13.729 1.00 87.50 137 ILE A C 1
ATOM 1048 O O . ILE A 1 137 ? 7.179 5.883 -14.957 1.00 87.50 137 ILE A O 1
ATOM 1052 N N . SER A 1 138 ? 7.758 6.867 -13.025 1.00 86.56 138 SER A N 1
ATOM 1053 C CA . SER A 1 138 ? 8.402 8.020 -13.663 1.00 86.56 138 SER A CA 1
ATOM 1054 C C . SER A 1 138 ? 9.614 7.578 -14.476 1.00 86.56 138 SER A C 1
ATOM 1056 O O . SER A 1 138 ? 9.730 7.953 -15.638 1.00 86.56 138 SER A O 1
ATOM 1058 N N . VAL A 1 139 ? 10.469 6.716 -13.918 1.00 83.06 139 VAL A N 1
ATOM 1059 C CA . VAL A 1 139 ? 11.606 6.137 -14.651 1.00 83.06 139 VAL A CA 1
ATOM 1060 C C . VAL A 1 139 ? 11.124 5.327 -15.859 1.00 83.06 139 VAL A C 1
ATOM 1062 O O . VAL A 1 139 ? 11.657 5.497 -16.950 1.00 83.06 139 VAL A O 1
ATOM 1065 N N . ALA A 1 140 ? 10.076 4.511 -15.707 1.00 82.19 140 ALA A N 1
ATOM 1066 C CA . ALA A 1 140 ? 9.534 3.715 -16.810 1.00 82.19 140 ALA A CA 1
ATOM 1067 C C . ALA A 1 140 ? 8.957 4.576 -17.954 1.00 82.19 140 ALA A C 1
ATOM 1069 O O . ALA A 1 140 ? 9.166 4.272 -19.127 1.00 82.19 140 ALA A O 1
ATOM 1070 N N . ILE A 1 141 ? 8.256 5.669 -17.641 1.00 82.12 141 ILE A N 1
ATOM 1071 C CA . ILE A 1 141 ? 7.678 6.579 -18.646 1.00 82.12 141 ILE A CA 1
ATOM 1072 C C . ILE A 1 141 ? 8.770 7.408 -19.334 1.00 82.12 141 ILE A C 1
ATOM 1074 O O . ILE A 1 141 ? 8.745 7.573 -20.553 1.00 82.12 141 ILE A O 1
ATOM 1078 N N . TRP A 1 142 ? 9.741 7.910 -18.571 1.00 78.31 142 TRP A N 1
ATOM 1079 C CA . TRP A 1 142 ? 10.795 8.793 -19.076 1.00 78.31 142 TRP A CA 1
ATOM 1080 C C . TRP A 1 142 ? 12.002 8.053 -19.663 1.00 78.31 142 TRP A C 1
ATOM 1082 O O . TRP A 1 142 ? 12.914 8.704 -20.166 1.00 78.31 142 TRP A O 1
ATOM 1092 N N . ALA A 1 143 ? 12.007 6.717 -19.666 1.00 68.12 143 ALA A N 1
ATOM 1093 C CA . ALA A 1 143 ? 13.092 5.912 -20.231 1.00 68.12 143 ALA A CA 1
ATOM 1094 C C . ALA A 1 143 ? 13.429 6.283 -21.689 1.00 68.12 143 ALA A C 1
ATOM 1096 O O . ALA A 1 143 ? 14.599 6.331 -22.045 1.00 68.12 143 ALA A O 1
ATOM 1097 N N . GLY A 1 144 ? 12.429 6.639 -22.506 1.00 61.78 144 GLY A N 1
ATOM 1098 C CA . GLY A 1 144 ? 12.631 7.081 -23.895 1.00 61.78 144 GLY A CA 1
ATOM 1099 C C . GLY A 1 144 ? 13.152 8.517 -24.072 1.00 61.78 144 GLY A C 1
ATOM 1100 O O . GLY A 1 144 ? 13.472 8.907 -25.190 1.00 61.78 144 GLY A O 1
ATOM 1101 N N . TYR A 1 145 ? 13.233 9.318 -23.002 1.00 60.03 145 TYR A N 1
ATOM 1102 C CA . TYR A 1 145 ? 13.832 10.663 -23.027 1.00 60.03 145 TYR A CA 1
ATOM 1103 C C . TYR A 1 145 ? 15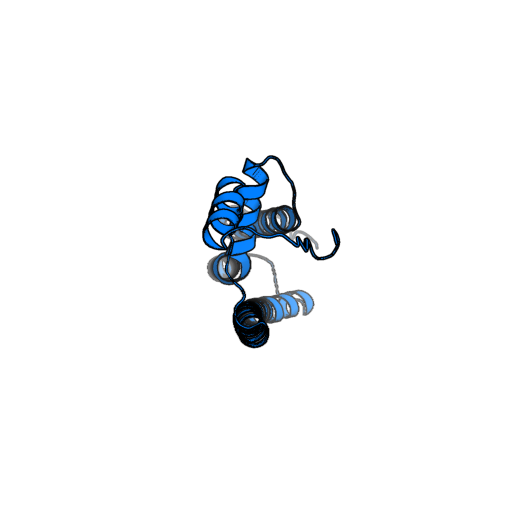.334 10.652 -22.719 1.00 60.03 145 TYR A C 1
ATOM 1105 O O . TYR A 1 145 ? 15.994 11.681 -22.881 1.00 60.03 145 TYR A O 1
ATOM 1113 N N . PHE A 1 146 ? 15.884 9.512 -22.292 1.00 56.06 146 PHE A N 1
ATOM 1114 C CA . PHE A 1 146 ? 17.325 9.323 -22.198 1.00 56.06 146 PHE A CA 1
ATOM 1115 C C . PHE A 1 146 ? 17.837 8.893 -23.580 1.00 56.06 146 PHE A C 1
ATOM 1117 O O . PHE A 1 146 ? 17.476 7.813 -24.039 1.00 56.06 146 PHE A O 1
ATOM 1124 N N . PRO A 1 147 ? 18.617 9.732 -24.290 1.00 54.06 147 PRO A N 1
ATOM 1125 C CA . PRO A 1 147 ? 19.123 9.380 -25.614 1.00 54.06 147 PRO A CA 1
ATOM 1126 C C . PRO A 1 147 ? 19.999 8.120 -25.545 1.00 54.06 147 PRO A C 1
ATOM 1128 O O . PRO A 1 147 ? 20.731 7.942 -24.569 1.00 54.06 147 PRO A O 1
ATOM 1131 N N . ASP A 1 148 ? 19.981 7.308 -26.612 1.00 55.47 148 ASP A N 1
ATOM 1132 C CA . ASP A 1 148 ? 20.726 6.043 -26.811 1.00 55.47 148 ASP A CA 1
ATOM 1133 C C . ASP A 1 148 ? 22.277 6.181 -26.790 1.00 55.47 148 ASP A C 1
ATOM 1135 O O . ASP A 1 148 ? 23.005 5.411 -27.413 1.00 55.47 148 ASP A O 1
ATOM 1139 N N . GLY A 1 149 ? 22.824 7.176 -26.089 1.00 55.75 149 GLY A N 1
ATOM 1140 C CA . GLY A 1 149 ? 24.243 7.528 -26.083 1.00 55.75 149 GLY A CA 1
ATOM 1141 C C . GLY A 1 149 ? 24.788 8.077 -24.763 1.0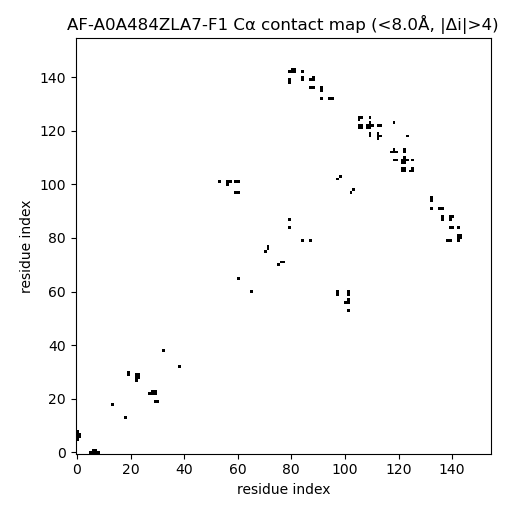0 55.75 149 GLY A C 1
ATOM 1142 O O . GLY A 1 149 ? 25.874 8.654 -24.769 1.00 55.75 149 GLY A O 1
ATOM 1143 N N . SER A 1 150 ? 24.097 7.929 -23.628 1.00 51.22 150 SER A N 1
ATOM 1144 C CA . SER A 1 150 ? 24.740 8.167 -22.325 1.00 51.22 150 SER A CA 1
ATOM 1145 C C . SER A 1 150 ? 25.481 6.899 -21.879 1.00 51.22 150 SER A C 1
ATOM 1147 O O . SER A 1 150 ? 24.852 5.839 -21.843 1.00 51.22 150 SER A O 1
ATOM 1149 N N . PRO A 1 151 ? 26.786 6.969 -21.550 1.00 48.56 151 PRO A N 1
ATOM 1150 C CA . PRO A 1 151 ? 27.579 5.794 -21.219 1.00 48.56 151 PRO A CA 1
ATOM 1151 C C . PRO A 1 151 ? 26.933 5.053 -20.052 1.00 48.56 151 PRO A C 1
ATOM 1153 O O . PRO A 1 151 ? 26.592 5.669 -19.044 1.00 48.56 151 PRO A O 1
ATOM 1156 N N . SER A 1 152 ? 26.763 3.743 -20.249 1.00 57.97 152 SER A N 1
ATOM 1157 C CA . SER A 1 152 ? 26.440 2.718 -19.254 1.00 57.97 152 SER A CA 1
ATOM 1158 C C . SER A 1 152 ? 26.632 3.214 -17.821 1.00 57.97 152 SER A C 1
ATOM 1160 O O . SER A 1 152 ? 27.766 3.293 -17.336 1.00 57.97 152 SER A O 1
ATOM 1162 N N . TYR A 1 153 ? 25.533 3.571 -17.156 1.00 56.53 153 TYR A N 1
ATOM 1163 C CA . TYR A 1 153 ? 25.568 3.850 -15.731 1.00 56.53 153 TYR A CA 1
ATOM 1164 C C . TYR A 1 153 ? 25.862 2.530 -15.016 1.00 56.53 153 TYR A C 1
ATOM 1166 O O . TYR A 1 153 ? 25.025 1.639 -14.916 1.00 56.53 153 TYR A O 1
ATOM 1174 N N . LEU A 1 154 ? 27.121 2.410 -14.603 1.00 44.97 154 LEU A N 1
ATOM 1175 C CA . LEU A 1 154 ? 27.620 1.438 -13.648 1.00 44.97 154 LEU A CA 1
ATOM 1176 C C . LEU A 1 154 ? 26.771 1.509 -12.378 1.00 44.97 154 LEU A C 1
ATOM 1178 O O . LEU A 1 154 ? 26.914 2.478 -11.638 1.00 44.97 154 LEU A O 1
ATOM 1182 N N . PHE A 1 155 ? 25.948 0.490 -12.142 1.00 41.47 155 PHE A N 1
ATOM 1183 C CA . PHE A 1 155 ? 25.789 -0.181 -10.850 1.00 41.47 155 PHE A CA 1
ATOM 1184 C C . PHE A 1 155 ? 25.414 -1.641 -11.104 1.00 41.47 155 PHE A C 1
ATOM 1186 O O . PHE A 1 155 ? 24.473 -1.876 -11.894 1.00 41.47 155 PHE A O 1
#

Solvent-accessible surface area (backbone atoms only — not comparable to full-atom values): 9188 Å² total; per-residue (Å²): 119,46,77,93,76,74,46,70,93,82,88,79,96,68,62,71,69,61,56,40,53,53,37,43,74,71,75,42,94,66,78,88,81,86,46,71,66,61,51,51,49,53,50,49,51,52,51,50,53,51,48,52,53,50,51,52,33,52,49,52,51,46,65,59,47,45,59,55,51,50,40,58,72,73,68,48,82,86,72,68,44,83,90,47,27,69,56,51,45,49,52,45,52,52,49,50,50,46,44,51,75,56,41,38,66,33,46,55,51,20,52,54,30,53,75,68,76,45,87,50,75,38,33,54,52,38,49,53,56,46,52,52,49,53,52,53,47,49,51,39,70,48,40,78,75,56,66,102,75,68,78,80,79,86,125

Sequence (155 aa):
MNLAERSAMVFGQAQQADLISAVEKAGYGAEIILDEDERRARQNETAQQSIKRFRWQSALALALGGPLMLWGIFGGTMMVTSDNQPYWITVGLVTLAVMIAAGGHFYVNAWRSLMNRSATMDTLIALGTGAAWIYSISVAIWAGYFPDGSPSYLF

Foldseek 3Di:
DDPVVPDDDDDDPDDPVVVQVVCVVVVHHDDDCPDPVVVVVVVVVVVVVVVVQLVVLVVVCCVLVVVVVVCVVVPNDPQQDPVCLVVLLVSLVVLVVSCCRNVVVLVVVLVVCVVVVHDDPSVVVCVVSVVVSVVSNVCSVCVVVPDPDDPDDDD

Mean predicted aligned error: 13.86 Å

pLDDT: mean 75.91, std 11.99, range [41.47, 92.5]

Secondary structure (DSSP, 8-state):
-BTTTTB--------HHHHHHHHHHTT------S-HHHHHHHHHHHHHHHHHHHHHHHHHHHHHHHHHHHHHHTT------TTTHHHHHHHHHHHHHHHHHTTHHHHHHHHHHHHTT---HHHHHHHHHHHHHHHHHHHHHHGGGS-TTS-----

Radius of gyration: 25.15 Å; Cα contacts (8 Å, |Δi|>4): 74; chains: 1; bounding box: 62×33×67 Å